Protein AF-A0A8J6JFY8-F1 (afdb_monomer_lite)

Structure (mmCIF, N/CA/C/O backbone):
data_AF-A0A8J6JFY8-F1
#
_entry.id   AF-A0A8J6JFY8-F1
#
loop_
_atom_site.group_PDB
_atom_site.id
_atom_site.type_symbol
_atom_site.label_atom_id
_atom_site.label_alt_id
_atom_site.label_comp_id
_atom_site.label_asym_id
_atom_site.label_entity_id
_atom_site.label_seq_id
_atom_site.pdbx_PDB_ins_code
_atom_site.Cartn_x
_atom_site.Cartn_y
_atom_site.Cartn_z
_atom_site.occupancy
_atom_site.B_iso_or_equiv
_atom_site.auth_seq_id
_atom_site.auth_comp_id
_atom_site.auth_asym_id
_atom_site.auth_atom_id
_atom_site.pdbx_PDB_model_num
ATOM 1 N N . MET A 1 1 ? -4.144 11.489 -5.293 1.00 75.75 1 MET A N 1
ATOM 2 C CA . MET A 1 1 ? -3.641 11.366 -3.896 1.00 75.75 1 MET A CA 1
ATOM 3 C C . MET A 1 1 ? -2.434 10.429 -3.931 1.00 75.75 1 MET A C 1
ATOM 5 O O . MET A 1 1 ? -2.402 9.580 -4.807 1.00 75.75 1 MET A O 1
ATOM 9 N N . SER A 1 2 ? -1.425 10.555 -3.058 1.00 88.19 2 SER A N 1
ATOM 10 C CA . SER A 1 2 ? -0.307 9.586 -3.048 1.00 88.19 2 SER A CA 1
ATOM 11 C C . SER A 1 2 ? -0.646 8.337 -2.223 1.00 88.19 2 SER A C 1
ATOM 13 O O . SER A 1 2 ? -1.443 8.413 -1.284 1.00 88.19 2 SER A O 1
ATOM 15 N N . PHE A 1 3 ? 0.007 7.203 -2.513 1.00 90.19 3 PHE A N 1
ATOM 16 C CA . PHE A 1 3 ? -0.116 5.981 -1.702 1.00 90.19 3 PHE A CA 1
ATOM 17 C C . PHE A 1 3 ? 0.213 6.235 -0.225 1.00 90.19 3 PHE A C 1
ATOM 19 O O . PHE A 1 3 ? -0.482 5.733 0.656 1.00 90.19 3 PHE A O 1
ATOM 26 N N . ALA A 1 4 ? 1.214 7.078 0.046 1.00 92.00 4 ALA A N 1
ATOM 27 C CA . ALA A 1 4 ? 1.603 7.442 1.403 1.00 92.00 4 ALA A CA 1
ATOM 28 C C . ALA A 1 4 ? 0.513 8.236 2.123 1.00 92.00 4 ALA A C 1
ATOM 30 O O . ALA A 1 4 ? 0.246 7.989 3.299 1.00 92.00 4 ALA A O 1
ATOM 31 N N . SER A 1 5 ? -0.122 9.182 1.430 1.00 91.94 5 SER A N 1
ATOM 32 C CA . SER A 1 5 ? -1.236 9.946 1.989 1.00 91.94 5 SER A CA 1
ATOM 33 C C . SER A 1 5 ? -2.438 9.045 2.264 1.00 91.94 5 SER A C 1
ATOM 35 O O . SER A 1 5 ? -2.952 9.079 3.376 1.00 91.94 5 SER A O 1
ATOM 37 N N . ALA A 1 6 ? -2.818 8.181 1.317 1.00 92.69 6 ALA A N 1
ATOM 38 C CA . ALA A 1 6 ? -3.925 7.236 1.484 1.00 92.69 6 ALA A CA 1
ATOM 39 C C . ALA A 1 6 ? -3.699 6.299 2.682 1.00 92.69 6 ALA A C 1
ATOM 41 O O . ALA A 1 6 ? -4.560 6.159 3.551 1.00 92.69 6 ALA A O 1
ATOM 42 N N . ARG A 1 7 ? -2.489 5.738 2.798 1.00 94.50 7 ARG A N 1
ATOM 43 C CA . ARG A 1 7 ? -2.102 4.895 3.931 1.00 94.50 7 ARG A CA 1
ATOM 44 C C . ARG A 1 7 ? -2.176 5.640 5.265 1.00 94.50 7 ARG A C 1
ATOM 46 O O . ARG A 1 7 ? -2.662 5.085 6.250 1.00 94.50 7 ARG A O 1
ATOM 53 N N . LYS A 1 8 ? -1.669 6.876 5.317 1.00 93.44 8 LYS A N 1
ATOM 54 C CA . LYS A 1 8 ? -1.707 7.709 6.529 1.00 93.44 8 LYS A CA 1
ATOM 55 C C . LYS A 1 8 ? -3.141 8.062 6.923 1.00 93.44 8 LYS A C 1
ATOM 57 O O . LYS A 1 8 ? -3.454 7.978 8.104 1.00 93.44 8 LYS A O 1
ATOM 62 N N . CYS A 1 9 ? -4.006 8.386 5.961 1.00 92.50 9 CYS A N 1
ATOM 63 C CA . CYS A 1 9 ? -5.434 8.614 6.197 1.00 92.50 9 CYS A CA 1
ATOM 64 C C . CYS A 1 9 ? -6.129 7.369 6.762 1.00 92.50 9 CYS A C 1
ATOM 66 O O . CYS A 1 9 ? -6.962 7.486 7.653 1.00 92.50 9 CYS A O 1
ATOM 68 N N . ALA A 1 10 ? -5.732 6.181 6.306 1.00 92.50 10 ALA A N 1
ATOM 69 C CA . ALA A 1 10 ? -6.219 4.912 6.839 1.00 92.50 10 ALA A CA 1
ATOM 70 C C . ALA A 1 10 ? -5.622 4.534 8.211 1.00 92.50 10 ALA A C 1
ATOM 72 O O . ALA A 1 10 ? -6.028 3.537 8.801 1.00 92.50 10 ALA A O 1
ATOM 73 N N . GLY A 1 11 ? -4.644 5.290 8.726 1.00 95.56 11 GLY A N 1
ATOM 74 C CA . GLY A 1 11 ? -4.058 5.066 10.051 1.00 95.56 11 GLY A CA 1
ATOM 75 C C . GLY A 1 11 ? -3.230 3.783 10.182 1.00 95.56 11 GLY A C 1
ATOM 76 O O . GLY A 1 11 ? -3.006 3.310 11.294 1.00 95.56 11 GLY A O 1
ATOM 77 N N . ILE A 1 12 ? -2.765 3.203 9.071 1.00 95.06 12 ILE A N 1
ATOM 78 C CA . ILE A 1 12 ? -2.030 1.927 9.063 1.00 95.06 12 ILE A CA 1
ATOM 79 C C . ILE A 1 12 ? -0.552 2.095 8.682 1.00 95.06 12 ILE A C 1
ATOM 81 O O . ILE A 1 12 ? -0.148 3.025 7.980 1.00 95.06 12 ILE A O 1
ATOM 85 N N . SER A 1 13 ? 0.300 1.183 9.155 1.00 96.31 13 SER A N 1
ATOM 86 C CA . SER A 1 13 ? 1.732 1.174 8.825 1.00 96.31 13 SER A CA 1
ATOM 87 C C . SER A 1 13 ? 1.999 0.504 7.472 1.00 96.31 13 SER A C 1
ATOM 89 O O . SER A 1 13 ? 1.195 -0.298 6.999 1.00 96.31 13 SER A O 1
ATOM 91 N N . GLN A 1 14 ? 3.150 0.791 6.851 1.00 96.00 14 GLN A N 1
ATOM 92 C CA . GLN A 1 14 ? 3.565 0.123 5.605 1.00 96.00 14 GLN A CA 1
ATOM 93 C C . GLN A 1 14 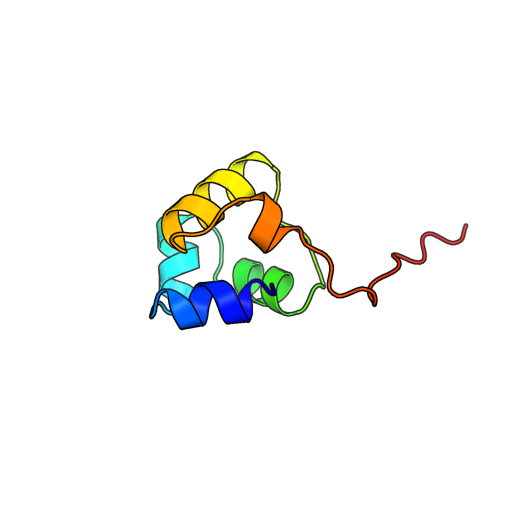? 3.637 -1.400 5.775 1.00 96.00 14 GLN A C 1
ATOM 95 O O . GLN A 1 14 ? 3.233 -2.139 4.885 1.00 96.00 14 GLN A O 1
ATOM 100 N N . MET A 1 15 ? 4.102 -1.865 6.940 1.00 96.56 15 MET A N 1
ATOM 101 C CA . MET A 1 15 ? 4.158 -3.288 7.273 1.00 96.56 15 MET A CA 1
ATOM 102 C C . MET A 1 15 ? 2.756 -3.900 7.297 1.00 96.56 15 MET A C 1
ATOM 104 O O . MET A 1 15 ? 2.536 -4.945 6.697 1.00 96.56 15 MET A O 1
ATOM 108 N N . LYS A 1 16 ? 1.772 -3.208 7.887 1.00 96.06 16 LYS A N 1
ATOM 109 C CA . LYS A 1 16 ? 0.394 -3.710 7.931 1.00 96.06 16 LYS A CA 1
ATOM 110 C C . LYS A 1 16 ? -0.236 -3.805 6.543 1.00 96.06 16 LYS A C 1
ATOM 112 O O . LYS A 1 16 ? -0.982 -4.742 6.269 1.00 96.06 16 LYS A O 1
ATOM 117 N N . VAL A 1 17 ? 0.076 -2.851 5.664 1.00 96.00 17 VAL A N 1
ATOM 118 C CA . VAL A 1 17 ? -0.310 -2.911 4.247 1.00 96.00 17 VAL A CA 1
ATOM 119 C C . VAL A 1 17 ? 0.330 -4.121 3.578 1.00 96.00 17 VAL A C 1
ATOM 121 O O . VAL A 1 17 ? -0.367 -4.895 2.931 1.00 96.00 17 VAL A O 1
ATOM 124 N N . ALA A 1 18 ? 1.634 -4.310 3.762 1.00 96.12 18 ALA A N 1
ATOM 125 C CA . ALA A 1 18 ? 2.387 -5.411 3.179 1.00 96.12 18 ALA A CA 1
ATOM 126 C C . ALA A 1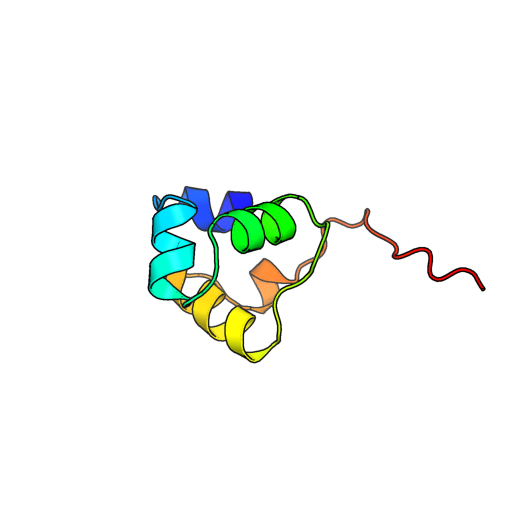 18 ? 1.792 -6.777 3.566 1.00 96.12 18 ALA A C 1
ATOM 128 O O . ALA A 1 18 ? 1.464 -7.574 2.687 1.00 96.12 18 ALA A O 1
ATOM 129 N N . GLU A 1 19 ? 1.511 -6.982 4.857 1.00 95.88 19 GLU A N 1
ATOM 130 C CA . GLU A 1 19 ? 0.844 -8.184 5.374 1.00 95.88 19 GLU A CA 1
ATOM 131 C C . GLU A 1 19 ? -0.546 -8.402 4.757 1.00 95.88 19 GLU A C 1
ATOM 133 O O . GLU A 1 19 ? -0.890 -9.512 4.356 1.00 95.88 19 GLU A O 1
ATOM 138 N N . LYS A 1 20 ? -1.365 -7.345 4.659 1.00 94.50 20 LYS A N 1
ATOM 139 C CA . LYS A 1 20 ? -2.735 -7.433 4.122 1.00 94.50 20 LYS A CA 1
ATOM 140 C C . LYS A 1 20 ? -2.770 -7.704 2.620 1.00 94.50 20 LYS A C 1
ATOM 142 O O . LYS A 1 20 ? -3.692 -8.357 2.133 1.00 94.50 20 LYS A O 1
ATOM 147 N N . ILE A 1 21 ? -1.803 -7.167 1.886 1.00 93.94 21 ILE A N 1
ATOM 148 C CA . ILE A 1 21 ? -1.731 -7.267 0.428 1.00 93.94 21 ILE A CA 1
ATOM 149 C C . ILE A 1 21 ? -0.962 -8.525 -0.008 1.00 93.94 21 ILE A C 1
ATOM 151 O O . ILE A 1 21 ? -1.208 -9.026 -1.108 1.00 93.94 21 ILE A O 1
ATOM 155 N N . GLY A 1 22 ? -0.104 -9.069 0.861 1.00 95.06 22 GLY A N 1
ATOM 156 C CA . GLY A 1 22 ? 0.751 -10.221 0.578 1.00 95.06 22 GLY A CA 1
ATOM 157 C C . GLY A 1 22 ? 2.004 -9.837 -0.210 1.00 95.06 22 GLY A C 1
ATOM 158 O O . GLY A 1 22 ? 2.365 -10.522 -1.163 1.00 95.06 22 GLY A O 1
ATOM 159 N N . VAL A 1 23 ? 2.622 -8.707 0.137 1.00 95.38 23 VAL A N 1
ATOM 160 C CA . VAL A 1 23 ? 3.863 -8.204 -0.479 1.00 95.38 23 VAL A CA 1
ATOM 161 C C . VAL A 1 23 ? 4.888 -7.860 0.595 1.00 95.38 23 VAL A C 1
ATOM 163 O O . VAL A 1 23 ? 4.574 -7.888 1.780 1.00 95.38 23 VAL A O 1
ATOM 166 N N . ASP A 1 24 ? 6.103 -7.503 0.187 1.00 96.12 24 ASP A N 1
ATOM 167 C CA . ASP A 1 24 ? 7.123 -7.014 1.109 1.00 96.12 24 ASP A CA 1
ATOM 168 C C . ASP A 1 24 ? 6.867 -5.548 1.509 1.00 96.12 24 ASP A C 1
ATOM 170 O O . ASP A 1 24 ? 6.344 -4.750 0.721 1.00 96.12 24 ASP A O 1
ATOM 174 N N . GLN A 1 25 ? 7.278 -5.157 2.719 1.00 95.88 25 GLN A N 1
ATOM 175 C CA . GLN A 1 25 ? 7.209 -3.760 3.168 1.00 95.88 25 GLN A CA 1
ATOM 176 C C . GLN A 1 25 ? 7.969 -2.830 2.210 1.00 95.88 25 GLN A C 1
ATOM 178 O O . GLN A 1 25 ? 7.504 -1.727 1.907 1.00 95.88 25 GLN A O 1
ATOM 183 N N . SER A 1 26 ? 9.097 -3.296 1.671 1.00 95.75 26 SER A N 1
ATOM 184 C CA . SER A 1 26 ? 9.902 -2.566 0.691 1.00 95.75 26 SER A CA 1
ATOM 185 C C . SER A 1 26 ? 9.115 -2.297 -0.590 1.00 95.75 26 SER A C 1
ATOM 187 O O . SER A 1 26 ? 9.246 -1.227 -1.182 1.00 95.75 26 SER A O 1
ATOM 189 N N . THR A 1 27 ? 8.243 -3.225 -1.001 1.00 95.31 27 THR A N 1
ATOM 190 C CA . THR A 1 27 ? 7.345 -3.039 -2.150 1.00 95.31 27 THR A CA 1
ATOM 191 C C . THR A 1 27 ? 6.373 -1.883 -1.911 1.00 95.31 27 THR A C 1
ATOM 193 O O . THR A 1 27 ? 6.199 -1.039 -2.787 1.00 95.31 27 THR A O 1
ATOM 196 N N . VAL A 1 28 ? 5.803 -1.785 -0.707 1.00 94.94 28 VAL A N 1
ATOM 197 C CA . VAL A 1 28 ? 4.930 -0.661 -0.331 1.00 94.94 28 VAL A CA 1
ATOM 198 C C . VAL A 1 28 ? 5.706 0.659 -0.358 1.00 94.94 28 VAL A C 1
ATOM 200 O O . VAL A 1 28 ? 5.229 1.638 -0.928 1.00 94.94 28 VAL A O 1
ATOM 203 N N . CYS A 1 29 ? 6.932 0.684 0.172 1.00 94.25 29 CYS A N 1
ATOM 204 C CA . CYS A 1 29 ? 7.804 1.862 0.120 1.00 94.25 29 CYS A CA 1
ATOM 205 C C . CYS A 1 29 ? 8.122 2.299 -1.327 1.00 94.25 29 CYS A C 1
ATOM 207 O O . CYS A 1 29 ? 8.100 3.490 -1.647 1.00 94.25 29 CYS A O 1
ATOM 209 N N . LEU A 1 30 ? 8.359 1.349 -2.239 1.00 93.25 30 LEU A N 1
ATOM 210 C CA . LEU A 1 30 ? 8.588 1.633 -3.660 1.00 93.25 30 LEU A CA 1
ATOM 211 C C . LEU A 1 30 ? 7.362 2.270 -4.333 1.00 93.25 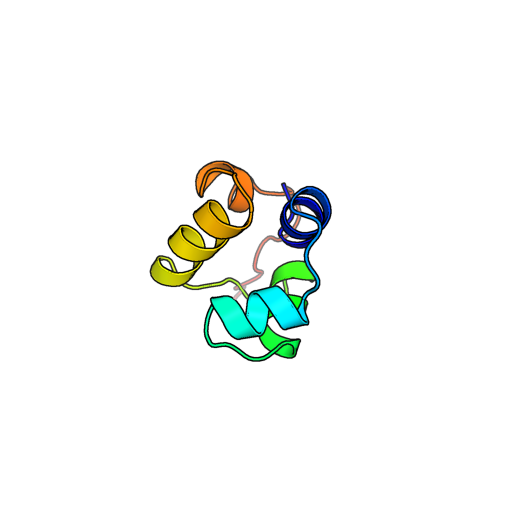30 LEU A C 1
ATOM 213 O O . LEU A 1 30 ? 7.536 3.138 -5.187 1.00 93.25 30 LEU A O 1
ATOM 217 N N . TRP A 1 31 ? 6.143 1.874 -3.956 1.00 93.06 31 TRP A N 1
ATOM 218 C CA . TRP A 1 31 ? 4.913 2.510 -4.448 1.00 93.06 31 TRP A CA 1
ATOM 219 C C . TRP A 1 31 ? 4.741 3.922 -3.895 1.00 93.06 31 TRP A C 1
ATOM 221 O O . TRP A 1 31 ? 4.387 4.842 -4.625 1.00 93.06 31 TRP A O 1
ATOM 231 N N . GLU A 1 32 ? 5.032 4.109 -2.609 1.00 91.75 32 GLU A N 1
ATOM 232 C CA . GLU A 1 32 ? 4.933 5.411 -1.945 1.00 91.75 32 GLU A CA 1
ATOM 233 C C . GLU A 1 32 ? 5.962 6.427 -2.448 1.00 91.75 32 GLU A C 1
ATOM 235 O O . GLU A 1 32 ? 5.683 7.623 -2.456 1.00 91.75 32 GLU A O 1
ATOM 240 N N . THR A 1 33 ? 7.126 5.954 -2.894 1.00 90.00 33 THR A N 1
ATOM 241 C CA . THR A 1 33 ? 8.190 6.775 -3.496 1.00 90.00 33 THR A CA 1
ATOM 242 C C . THR A 1 33 ? 8.075 6.898 -5.018 1.00 90.00 33 THR A C 1
ATOM 244 O O . THR A 1 33 ? 8.908 7.555 -5.638 1.00 90.00 33 THR A O 1
ATOM 247 N N . GLY A 1 34 ? 7.076 6.254 -5.632 1.00 87.38 34 GLY A N 1
ATOM 248 C CA . GLY A 1 34 ? 6.844 6.293 -7.079 1.00 87.38 34 GLY A CA 1
ATOM 249 C C . GLY A 1 34 ? 7.859 5.514 -7.923 1.00 87.38 34 GLY A C 1
ATOM 250 O O . GLY A 1 34 ? 7.797 5.546 -9.148 1.00 87.38 34 GLY A O 1
ATOM 251 N N . LYS A 1 35 ? 8.782 4.772 -7.297 1.00 88.69 35 LYS A N 1
ATOM 252 C CA . LYS A 1 35 ? 9.786 3.951 -7.996 1.00 88.69 35 LYS A CA 1
ATOM 253 C C . LYS A 1 35 ? 9.161 2.802 -8.784 1.00 88.69 35 LYS A C 1
ATOM 255 O O . LYS A 1 35 ? 9.699 2.389 -9.805 1.00 88.69 35 LYS A O 1
ATOM 260 N N . THR A 1 36 ? 8.046 2.259 -8.300 1.00 90.50 36 THR A N 1
ATOM 261 C CA . THR A 1 36 ? 7.274 1.223 -9.000 1.00 90.50 36 THR A CA 1
ATOM 262 C C . THR A 1 36 ? 5.782 1.487 -8.839 1.00 90.50 36 THR A C 1
ATOM 264 O O . THR A 1 36 ? 5.375 2.189 -7.914 1.00 90.50 36 THR A O 1
ATOM 267 N N . ARG A 1 37 ? 4.952 0.903 -9.710 1.00 88.50 37 ARG A N 1
ATOM 268 C CA . ARG A 1 37 ? 3.490 0.945 -9.569 1.00 88.50 37 ARG A CA 1
ATOM 269 C C . ARG A 1 37 ? 2.928 -0.444 -9.226 1.00 88.50 37 ARG A C 1
ATOM 271 O O . ARG A 1 37 ? 3.399 -1.443 -9.776 1.00 88.50 37 ARG A O 1
ATOM 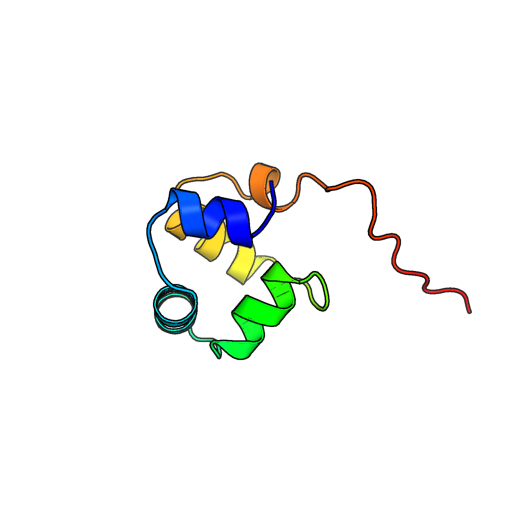278 N N . PRO A 1 38 ? 1.925 -0.535 -8.334 1.00 89.94 38 PRO A N 1
ATOM 279 C CA . PRO A 1 38 ? 1.219 -1.785 -8.071 1.00 89.94 38 PRO A CA 1
ATOM 280 C C . PRO A 1 38 ? 0.423 -2.236 -9.303 1.00 89.94 38 PRO A C 1
ATOM 282 O O . PRO A 1 38 ? -0.038 -1.425 -10.105 1.00 89.94 38 PRO A O 1
ATOM 285 N N . ARG A 1 39 ? 0.222 -3.550 -9.443 1.00 90.81 39 ARG A N 1
ATOM 286 C CA . ARG A 1 39 ? -0.628 -4.123 -10.502 1.00 90.81 39 ARG A CA 1
ATOM 287 C C . ARG A 1 39 ? -2.102 -3.778 -10.269 1.00 90.81 39 ARG A C 1
ATOM 289 O O . ARG A 1 39 ? -2.516 -3.608 -9.123 1.00 90.81 39 ARG A O 1
ATOM 296 N N . ALA A 1 40 ? -2.913 -3.808 -11.330 1.00 87.75 40 ALA A N 1
ATOM 297 C CA . ALA A 1 40 ? -4.360 -3.552 -11.275 1.00 87.75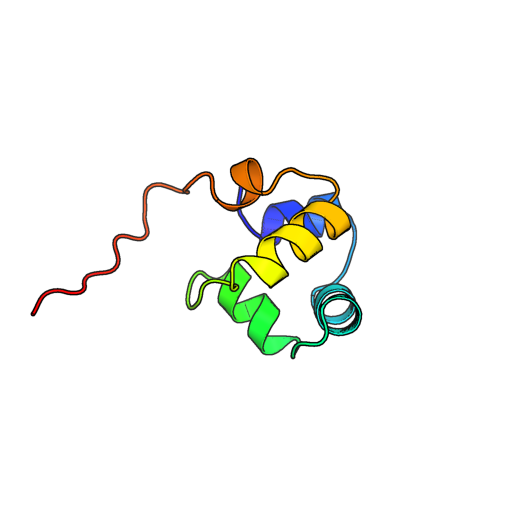 40 ALA A CA 1
ATOM 298 C C . ALA A 1 40 ? -5.085 -4.336 -10.163 1.00 87.75 40 ALA A C 1
ATOM 300 O O . ALA A 1 40 ? -5.841 -3.758 -9.388 1.00 87.75 40 ALA A O 1
ATOM 301 N N . GLY A 1 41 ? -4.786 -5.629 -10.001 1.00 89.00 41 GLY A N 1
ATOM 302 C CA . GLY A 1 41 ? -5.392 -6.437 -8.935 1.00 89.00 41 GLY A CA 1
ATOM 303 C C . GLY A 1 41 ? -5.001 -6.009 -7.513 1.00 89.00 41 GLY A C 1
ATOM 304 O O . GLY A 1 41 ? -5.778 -6.195 -6.581 1.00 89.00 41 GLY A O 1
ATOM 305 N N . LEU A 1 42 ? -3.818 -5.413 -7.328 1.00 91.75 42 LEU A N 1
ATOM 306 C CA . LEU A 1 42 ? -3.386 -4.878 -6.033 1.00 91.75 42 LEU A CA 1
ATOM 307 C C . LEU A 1 42 ? -3.982 -3.495 -5.777 1.00 91.75 42 LEU A C 1
ATOM 309 O O . LEU A 1 42 ? -4.315 -3.195 -4.638 1.00 91.75 42 LEU A O 1
ATOM 313 N N . LEU A 1 43 ? -4.170 -2.684 -6.822 1.00 91.94 43 LEU A N 1
ATOM 314 C CA . LEU A 1 43 ? -4.821 -1.376 -6.719 1.00 91.94 43 LEU A CA 1
ATOM 315 C C . LEU A 1 43 ? -6.223 -1.485 -6.117 1.00 91.94 43 LEU A C 1
ATOM 317 O O . LEU A 1 43 ? -6.547 -0.728 -5.210 1.00 91.94 43 LEU A O 1
ATOM 321 N N . VAL A 1 44 ? -7.018 -2.469 -6.549 1.00 92.12 44 VAL A N 1
ATOM 322 C CA . VAL A 1 44 ? -8.359 -2.715 -5.988 1.00 92.12 44 VAL A CA 1
ATOM 323 C C . VAL A 1 44 ? -8.285 -3.055 -4.496 1.00 92.12 44 VAL A C 1
ATOM 325 O O . VAL A 1 44 ? -9.057 -2.529 -3.697 1.00 92.12 44 VAL A O 1
ATOM 328 N N . LYS A 1 45 ? -7.319 -3.892 -4.094 1.00 93.56 45 LYS A N 1
ATOM 329 C CA . LYS A 1 45 ? -7.117 -4.244 -2.681 1.00 93.56 45 LYS A CA 1
ATOM 330 C C . LYS A 1 45 ? -6.652 -3.050 -1.847 1.00 93.56 45 LYS A C 1
ATOM 332 O O . LYS A 1 45 ? -7.121 -2.876 -0.729 1.00 93.56 45 LYS A O 1
ATOM 337 N N . LEU A 1 46 ? -5.741 -2.239 -2.385 1.00 93.75 46 LEU A N 1
ATOM 338 C CA . LEU A 1 46 ? -5.229 -1.034 -1.733 1.00 93.75 46 LEU A CA 1
ATOM 339 C C . LEU A 1 46 ? -6.333 0.008 -1.555 1.00 93.75 46 LEU A C 1
ATOM 341 O O . LEU A 1 46 ? -6.461 0.556 -0.470 1.00 93.75 46 LEU A O 1
ATOM 345 N N . ALA A 1 47 ? -7.160 0.228 -2.577 1.00 93.25 47 ALA A N 1
ATOM 346 C CA . ALA A 1 47 ? -8.315 1.119 -2.515 1.00 93.25 47 ALA A CA 1
ATOM 347 C C . ALA A 1 47 ? -9.268 0.716 -1.378 1.00 93.25 47 ALA A C 1
ATOM 349 O O . ALA A 1 47 ? -9.576 1.523 -0.502 1.00 93.25 47 ALA A O 1
ATOM 350 N N . GLY A 1 48 ? -9.629 -0.572 -1.312 1.00 93.25 48 GLY A N 1
ATOM 351 C CA . GLY A 1 48 ? -10.444 -1.100 -0.217 1.00 93.25 48 GLY A CA 1
ATOM 352 C C . GLY A 1 48 ? -9.779 -0.972 1.158 1.00 93.25 48 GLY A C 1
ATOM 353 O O . GLY A 1 48 ? -10.445 -0.641 2.132 1.00 93.25 48 GLY A O 1
ATOM 354 N N . LEU A 1 49 ? -8.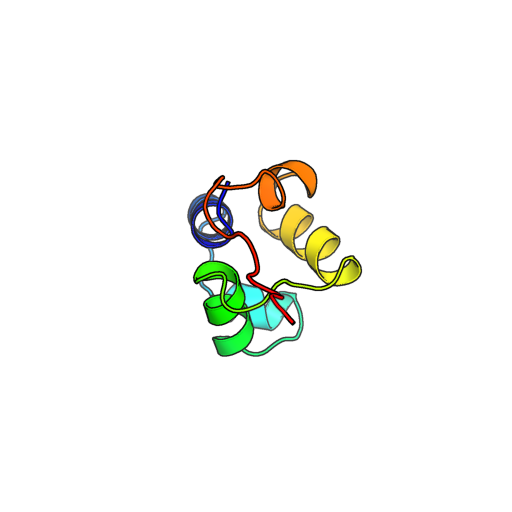463 -1.191 1.245 1.00 93.88 49 LEU A N 1
ATOM 355 C CA . LEU A 1 49 ? -7.713 -1.083 2.499 1.00 93.88 49 LEU A CA 1
ATOM 356 C C . LEU A 1 49 ? -7.587 0.366 2.992 1.00 93.88 49 LEU A C 1
ATOM 358 O O . LEU A 1 49 ? -7.557 0.603 4.197 1.00 93.88 49 LEU A O 1
ATOM 362 N N . TYR A 1 50 ? -7.489 1.319 2.069 1.00 94.19 50 TYR A N 1
ATOM 363 C CA . TYR A 1 50 ? -7.326 2.737 2.372 1.00 94.19 50 TYR A CA 1
ATOM 364 C C . TYR A 1 50 ? -8.644 3.510 2.454 1.00 94.19 50 TYR A C 1
ATOM 366 O O . TYR A 1 50 ? -8.614 4.719 2.678 1.00 94.19 50 TYR A O 1
ATOM 374 N N . CYS A 1 51 ? -9.784 2.831 2.292 1.00 91.75 51 CYS A N 1
ATOM 375 C CA . CYS A 1 51 ? -11.110 3.448 2.237 1.00 91.75 51 CYS A CA 1
ATOM 376 C C . CYS A 1 51 ? -11.208 4.563 1.179 1.00 91.75 51 CYS A C 1
ATOM 378 O O . CYS A 1 51 ? -11.839 5.592 1.411 1.00 91.75 51 CYS A O 1
ATOM 380 N N . CYS A 1 52 ? -10.582 4.361 0.020 1.00 90.62 52 CYS A N 1
ATOM 381 C CA . CYS A 1 52 ? -10.640 5.279 -1.115 1.00 90.62 52 CYS A CA 1
ATOM 382 C C . CYS A 1 52 ? -10.924 4.520 -2.413 1.00 90.62 52 CYS A C 1
ATOM 384 O O . CYS A 1 52 ? -10.985 3.290 -2.447 1.00 90.62 52 CYS A O 1
ATOM 386 N N . THR A 1 53 ? -11.115 5.250 -3.503 1.00 91.88 53 THR A N 1
ATOM 387 C CA . THR A 1 53 ? -11.290 4.659 -4.829 1.00 91.88 53 THR A CA 1
ATOM 388 C C . THR A 1 53 ? -9.949 4.415 -5.523 1.00 91.88 53 THR A C 1
ATOM 390 O O . THR A 1 53 ? -8.938 5.068 -5.255 1.00 91.88 53 THR A O 1
ATOM 393 N N . VAL A 1 54 ? -9.932 3.470 -6.469 1.00 90.12 54 VAL A N 1
ATOM 394 C CA . VAL A 1 54 ? -8.755 3.241 -7.326 1.00 90.12 54 VAL A CA 1
ATOM 395 C C . VAL A 1 54 ? -8.403 4.505 -8.116 1.00 90.12 54 VAL A C 1
ATOM 397 O O . VAL A 1 54 ? -7.224 4.803 -8.278 1.00 90.12 54 VAL A O 1
ATOM 400 N N . ASP A 1 55 ? -9.410 5.266 -8.552 1.00 88.81 55 ASP A N 1
ATOM 401 C CA . ASP A 1 55 ? -9.217 6.561 -9.208 1.00 88.81 55 ASP A CA 1
ATOM 402 C C . ASP A 1 55 ? -8.433 7.529 -8.312 1.00 88.81 55 ASP A C 1
ATOM 404 O O . ASP A 1 55 ? -7.428 8.076 -8.742 1.00 88.81 55 ASP A O 1
ATOM 408 N N . GLU A 1 56 ? -8.782 7.663 -7.032 1.00 88.19 56 GLU A N 1
ATOM 409 C CA . GLU A 1 56 ? -8.057 8.548 -6.111 1.00 88.19 56 GLU A CA 1
ATOM 410 C C . GLU A 1 56 ? -6.584 8.160 -5.906 1.00 88.19 56 GLU A C 1
ATOM 412 O O . GLU A 1 56 ? -5.737 9.050 -5.735 1.00 88.19 56 GLU A O 1
ATOM 417 N N . LEU A 1 57 ? -6.277 6.856 -5.951 1.00 86.75 57 LEU A N 1
ATOM 418 C CA . LEU A 1 57 ? -4.910 6.318 -5.900 1.00 86.75 57 LEU A CA 1
ATOM 419 C C . LEU A 1 57 ? -4.132 6.517 -7.204 1.00 86.75 57 LEU A C 1
ATOM 421 O O . LEU A 1 57 ? -2.904 6.575 -7.176 1.00 86.75 57 LEU A O 1
ATOM 425 N N . LEU A 1 58 ? -4.834 6.592 -8.335 1.00 83.81 58 LEU A N 1
ATOM 426 C CA . LEU A 1 58 ? -4.251 6.793 -9.660 1.00 83.81 58 LEU A CA 1
ATOM 427 C C . LEU A 1 58 ? -4.230 8.257 -10.095 1.00 83.81 58 LEU A C 1
ATOM 429 O O . LEU A 1 58 ? -3.469 8.577 -11.006 1.00 83.81 58 LEU A O 1
ATOM 433 N N . ARG A 1 59 ? -5.030 9.127 -9.459 1.00 77.75 59 ARG A N 1
ATOM 434 C CA . ARG A 1 59 ? -5.073 10.569 -9.714 1.00 77.75 59 ARG A CA 1
ATOM 435 C C . ARG A 1 59 ? -3.688 11.139 -9.475 1.00 77.75 59 ARG A C 1
ATOM 437 O O . ARG A 1 59 ? -3.248 11.326 -8.333 1.00 77.75 59 ARG A O 1
ATOM 444 N N . ASP A 1 60 ? -3.046 11.340 -10.614 1.00 57.03 60 ASP A N 1
ATOM 445 C CA . ASP A 1 60 ? -1.648 11.647 -10.802 1.00 57.03 60 ASP A CA 1
ATOM 446 C C . ASP A 1 60 ? -1.271 12.900 -10.009 1.00 57.03 60 ASP A C 1
ATOM 448 O O . ASP A 1 60 ? -1.965 13.919 -10.031 1.00 57.03 60 ASP A O 1
ATOM 452 N N . ASN A 1 61 ? -0.162 12.811 -9.284 1.00 53.19 61 ASN A N 1
ATOM 453 C CA . ASN A 1 61 ? 0.629 13.992 -8.999 1.00 53.19 61 ASN A CA 1
ATOM 454 C C . ASN A 1 61 ? 1.366 14.280 -10.318 1.00 53.19 61 ASN A C 1
ATOM 456 O O . ASN A 1 61 ? 2.163 13.415 -10.677 1.00 53.19 61 ASN A O 1
ATOM 460 N N . PRO A 1 62 ? 1.105 15.393 -11.033 1.00 46.25 62 PRO A N 1
ATOM 461 C CA . PRO A 1 62 ? 1.522 15.627 -12.428 1.00 46.25 62 PRO A CA 1
ATOM 462 C C . PRO A 1 62 ? 3.046 15.790 -12.614 1.00 46.25 62 PRO A C 1
ATOM 464 O O . PRO A 1 62 ? 3.524 16.804 -13.107 1.00 46.25 62 PRO A O 1
ATOM 467 N N . GLY A 1 63 ? 3.847 14.817 -12.183 1.00 51.09 63 GLY A N 1
ATOM 468 C CA . GLY A 1 63 ? 5.293 14.968 -12.040 1.00 51.09 63 GLY A CA 1
ATOM 469 C C . GLY A 1 63 ? 6.115 13.694 -12.182 1.00 51.09 63 GLY A C 1
ATOM 470 O O . GLY A 1 63 ? 7.296 13.732 -11.855 1.00 51.09 63 GLY A O 1
ATOM 471 N N . GLN A 1 64 ? 5.551 12.576 -12.648 1.00 52.06 64 GLN A N 1
ATOM 472 C CA . GLN A 1 64 ? 6.356 11.391 -12.971 1.00 52.06 64 GLN A CA 1
ATOM 473 C C . GLN A 1 64 ? 6.030 10.861 -14.364 1.00 52.06 64 GLN A C 1
ATOM 475 O O . GLN A 1 64 ? 5.487 9.772 -14.546 1.00 52.06 64 GLN A O 1
ATOM 480 N N . GLU A 1 65 ? 6.421 11.673 -15.342 1.00 46.72 65 GLU A N 1
ATOM 481 C CA . GLU A 1 65 ? 6.734 11.245 -16.696 1.00 46.72 65 GLU A CA 1
ATOM 482 C C . GLU A 1 65 ? 7.814 10.156 -16.614 1.00 46.72 65 GLU A C 1
ATOM 484 O O . GLU A 1 65 ? 8.971 10.402 -16.263 1.00 46.72 65 GLU A O 1
ATOM 489 N N . GLN A 1 66 ? 7.416 8.909 -16.872 1.00 50.94 66 GLN A N 1
ATOM 490 C CA . GLN A 1 66 ? 8.360 7.860 -17.222 1.00 50.94 66 GLN A CA 1
ATOM 491 C C . GLN A 1 66 ? 9.013 8.288 -18.532 1.00 50.94 66 GLN A C 1
ATOM 493 O O . GLN A 1 66 ? 8.449 8.098 -19.607 1.00 50.94 66 GLN A O 1
ATOM 498 N N . SER A 1 67 ? 10.211 8.864 -18.428 1.00 47.09 67 SER A N 1
ATOM 499 C CA . SER A 1 67 ? 11.163 8.921 -19.529 1.00 47.09 67 SER A CA 1
ATOM 500 C C . SER A 1 67 ? 11.519 7.482 -19.915 1.00 47.09 67 SER A C 1
ATOM 502 O O . SER A 1 67 ? 12.499 6.903 -19.456 1.00 47.09 67 SER A O 1
ATOM 504 N N . ALA A 1 68 ? 10.656 6.869 -20.718 1.00 50.16 68 ALA A N 1
ATOM 505 C CA . ALA A 1 68 ? 11.018 5.817 -21.647 1.00 50.16 68 ALA A CA 1
ATOM 506 C C . ALA A 1 68 ? 11.375 6.507 -22.972 1.00 50.16 68 ALA A C 1
ATOM 508 O O . ALA A 1 68 ? 10.691 6.364 -23.983 1.00 50.16 68 ALA A O 1
ATOM 509 N N . GLY A 1 69 ? 12.420 7.337 -22.925 1.00 49.47 69 GLY A N 1
ATOM 510 C CA . GLY A 1 69 ? 13.121 7.823 -24.104 1.00 49.47 69 GLY A CA 1
ATOM 511 C C . GLY A 1 69 ? 14.106 6.750 -24.557 1.00 49.47 69 GLY A C 1
ATOM 512 O O . GLY A 1 69 ? 15.012 6.394 -23.809 1.00 49.47 69 GLY A O 1
ATOM 513 N N . ARG A 1 70 ? 13.827 6.214 -25.743 1.00 40.72 70 ARG A N 1
ATOM 514 C CA . ARG A 1 70 ? 14.601 5.269 -26.555 1.00 40.72 70 ARG A CA 1
ATOM 515 C C . ARG A 1 70 ? 16.092 5.588 -26.670 1.00 40.72 70 ARG A C 1
ATOM 517 O O . ARG A 1 70 ? 16.421 6.788 -26.765 1.00 40.72 70 ARG A O 1
#

Foldseek 3Di:
DALVVLCVQLVHDLCVLCVQLVHDSVVSVCRRVVVDPDDPVSLCVSCVSSVHDSCVHVVDPPPDDPPPPD

Sequence (70 aa):
MSFASARKCAGISQMKVAEKIGVDQSTVCLWETGKTRPRAGLLVKLAGLYCCTVDELLRDNPGQEQSAGR

Organism: NCBI:txid2763053

InterPro domains:
  IPR001387 Cro/C1-type, helix-turn-helix domain [PF01381] (6-57)
  IPR001387 Cro/C1-type, helix-turn-helix domain [PS50943] (3-57)
  IPR001387 Cro/C1-type, helix-turn-helix domain [SM00530] (2-57)
  IPR001387 Cro/C1-type, helix-turn-helix domain [cd00093] (6-57)
  IPR010982 Lambda repressor-like, DNA-binding domain superfamily [G3DSA:1.10.260.40] (3-61)
  IPR010982 Lambda repressor-like, DNA-binding domain superfamily [SSF47413] (5-62)

Secondary structure (DSSP, 8-state):
--HHHHHHHTT--HHHHHHHHTS-HHHHHHHHTTSS---HHHHHHHHHHHTS-HHHHHS--S--------

pLDDT: mean 85.3, std 15.97, range [40.72, 96.56]

Radius of gyration: 11.97 Å; chains: 1; bounding box: 26×26×37 Å